Protein AF-A0A9P6VPK8-F1 (afdb_monomer_lite)

Sequence (98 aa):
MESNRELIKGPLRPPPRETNALSYTQAPASKDMISVRNGKEKAIKVTEFSSRAVPQPFLDPSIVQRRLQADKQWNIDQARKSKQEQAAASSLRGGAVS

Secondary structure (DSSP, 8-state):
---------SSPPPPP--TT-----PPPPPTTT-----S-----------TTSPPPPPPPTTHHHHHHHHHHHHHHHHHHHHHHHHHHHHHTTSSS--

Organism: NCBI:txid353542

Structure (mmCIF, N/CA/C/O backbone):
data_AF-A0A9P6VPK8-F1
#
_entry.id   AF-A0A9P6VPK8-F1
#
loop_
_atom_site.group_PDB
_atom_site.id
_atom_site.type_symbol
_atom_site.label_atom_id
_atom_site.label_alt_id
_atom_site.label_comp_id
_atom_site.label_asym_id
_atom_site.label_entity_id
_atom_site.label_seq_id
_atom_site.pdbx_PDB_ins_code
_atom_site.Cartn_x
_atom_site.Cartn_y
_atom_site.Cartn_z
_atom_site.occupancy
_atom_site.B_iso_or_equiv
_atom_site.auth_seq_id
_atom_site.auth_comp_id
_atom_site.auth_asym_id
_atom_site.auth_atom_id
_atom_site.pdbx_PDB_model_num
ATOM 1 N N . MET A 1 1 ? 1.909 30.076 -22.428 1.00 40.31 1 MET A N 1
ATOM 2 C CA . MET A 1 1 ? 3.197 29.582 -21.882 1.00 40.31 1 MET A CA 1
ATOM 3 C C . MET A 1 1 ? 3.627 28.440 -22.778 1.00 40.31 1 MET A C 1
ATOM 5 O O . MET A 1 1 ? 3.318 27.284 -22.508 1.00 40.31 1 MET A O 1
ATOM 9 N N . GLU A 1 2 ? 4.249 28.779 -23.900 1.00 57.12 2 GLU A N 1
ATOM 10 C CA . GLU A 1 2 ? 4.681 27.806 -24.896 1.00 57.12 2 GLU A CA 1
ATOM 11 C C . GLU A 1 2 ? 5.911 27.060 -24.361 1.00 57.12 2 GLU A C 1
ATOM 13 O O . GLU A 1 2 ? 6.964 27.651 -24.112 1.00 57.12 2 GLU A O 1
ATOM 18 N N . SER A 1 3 ? 5.793 25.749 -24.145 1.00 65.44 3 SER A N 1
ATOM 19 C CA . SER A 1 3 ? 6.938 24.916 -23.783 1.00 65.44 3 SER A CA 1
ATOM 20 C C . SER A 1 3 ? 7.783 24.660 -25.037 1.00 65.44 3 SER A C 1
ATOM 22 O O . SER A 1 3 ? 7.511 23.722 -25.786 1.00 65.44 3 SER A O 1
ATOM 24 N N . ASN A 1 4 ? 8.796 25.496 -25.270 1.00 68.44 4 ASN A N 1
ATOM 25 C CA . ASN A 1 4 ? 9.758 25.376 -26.373 1.00 68.44 4 ASN A CA 1
ATOM 26 C C . ASN A 1 4 ? 10.713 24.184 -26.168 1.00 68.44 4 ASN A C 1
ATOM 28 O O . ASN A 1 4 ? 11.891 24.356 -25.863 1.00 68.44 4 ASN A O 1
ATOM 32 N N . ARG A 1 5 ? 10.210 22.953 -26.296 1.00 74.62 5 ARG A N 1
ATOM 33 C CA . ARG A 1 5 ? 11.064 21.767 -26.444 1.00 74.62 5 ARG A CA 1
ATOM 34 C C . ARG A 1 5 ? 11.172 21.455 -27.929 1.00 74.62 5 ARG A C 1
ATOM 36 O O . ARG A 1 5 ? 10.234 20.919 -28.513 1.00 74.62 5 ARG A O 1
ATOM 43 N N . GLU A 1 6 ? 12.297 21.820 -28.532 1.00 78.94 6 GLU A N 1
ATOM 44 C CA . GLU A 1 6 ? 12.596 21.465 -29.918 1.00 78.94 6 GLU A CA 1
ATOM 45 C C . GLU A 1 6 ? 12.563 19.941 -30.086 1.00 78.94 6 GLU A C 1
ATOM 47 O O . GLU A 1 6 ? 13.186 19.191 -29.329 1.00 78.94 6 GLU A O 1
ATOM 52 N N . LEU A 1 7 ? 11.798 19.468 -31.072 1.00 76.69 7 LEU A N 1
ATOM 53 C CA . LEU A 1 7 ? 11.729 18.050 -31.396 1.00 76.69 7 LEU A CA 1
ATOM 54 C C . LEU A 1 7 ? 13.028 17.636 -32.090 1.00 76.69 7 LEU A C 1
ATOM 56 O O . LEU A 1 7 ? 13.305 18.040 -33.219 1.00 76.69 7 LEU A O 1
ATOM 60 N N . ILE A 1 8 ? 13.815 16.796 -31.424 1.00 79.88 8 ILE A N 1
ATOM 61 C CA . ILE A 1 8 ? 15.052 16.260 -31.990 1.00 79.88 8 ILE A CA 1
ATOM 62 C C . ILE A 1 8 ? 14.683 15.179 -33.015 1.00 79.88 8 ILE A C 1
ATOM 64 O O . ILE A 1 8 ? 14.224 14.097 -32.652 1.00 79.88 8 ILE A O 1
ATOM 68 N N . LYS A 1 9 ? 14.898 15.460 -34.305 1.00 82.88 9 LYS A N 1
ATOM 69 C CA . LYS A 1 9 ? 14.827 14.449 -35.371 1.00 82.88 9 LYS A CA 1
ATOM 70 C C . LYS A 1 9 ? 16.104 13.611 -35.372 1.00 82.88 9 LYS A C 1
ATOM 72 O O . LYS A 1 9 ? 17.201 14.149 -35.487 1.00 82.88 9 LYS A O 1
ATOM 77 N N . GLY A 1 10 ? 15.960 12.294 -35.290 1.00 85.25 10 GLY A N 1
ATOM 78 C CA . GLY A 1 10 ? 17.076 11.356 -35.368 1.00 85.25 10 GLY A CA 1
ATOM 79 C C . GLY A 1 10 ? 16.743 10.006 -34.733 1.00 85.25 10 GLY A C 1
ATOM 80 O O . GLY A 1 10 ? 15.650 9.837 -34.189 1.00 85.25 10 GLY A O 1
ATOM 81 N N . PRO A 1 11 ? 17.666 9.033 -34.804 1.00 86.19 11 PRO A N 1
ATOM 82 C CA . PRO A 1 11 ? 17.517 7.771 -34.092 1.00 86.19 11 PRO A CA 1
ATOM 83 C C . PRO A 1 11 ? 17.430 8.012 -32.580 1.00 86.19 11 PRO A C 1
ATOM 85 O O . PRO A 1 11 ? 18.055 8.931 -32.042 1.00 86.19 11 PRO A O 1
ATOM 88 N N . LEU A 1 12 ? 16.650 7.172 -31.895 1.00 85.44 12 LEU A N 1
ATOM 89 C CA . LEU A 1 12 ? 16.474 7.259 -30.448 1.00 85.44 12 LEU A CA 1
ATOM 90 C C . LEU A 1 12 ? 17.830 7.131 -29.746 1.00 85.44 12 LEU A C 1
ATOM 92 O O . LEU A 1 12 ? 18.600 6.208 -30.016 1.00 85.44 12 LEU A O 1
ATOM 96 N N . ARG A 1 13 ? 18.115 8.061 -28.830 1.00 84.94 13 ARG A N 1
ATOM 97 C CA . ARG A 1 13 ? 19.295 7.970 -27.968 1.00 84.94 13 ARG A CA 1
ATOM 98 C C . ARG A 1 13 ? 18.997 7.039 -26.793 1.00 84.94 13 ARG A C 1
ATOM 100 O O . ARG A 1 13 ? 17.894 7.105 -26.247 1.00 84.94 13 ARG A O 1
ATOM 107 N N . PRO A 1 14 ? 19.960 6.199 -26.380 1.00 84.88 14 PRO A N 1
ATOM 108 C CA . PRO A 1 14 ? 19.803 5.419 -25.167 1.00 84.88 14 PRO A CA 1
ATOM 109 C C . PRO A 1 14 ? 19.681 6.354 -23.952 1.00 84.88 14 PRO A C 1
ATOM 111 O O . PRO A 1 14 ? 20.267 7.443 -23.953 1.00 84.88 14 PRO A O 1
ATOM 114 N N . PRO A 1 15 ? 18.932 5.943 -22.918 1.00 83.88 15 PRO A N 1
ATOM 115 C CA . PRO A 1 15 ? 18.818 6.715 -21.691 1.00 83.88 15 PRO A CA 1
ATOM 116 C C . PRO A 1 15 ? 20.198 6.907 -21.029 1.00 83.88 15 PRO A C 1
ATOM 118 O O . PRO A 1 15 ? 21.061 6.027 -21.143 1.00 83.88 15 PRO A O 1
ATOM 121 N N . PRO A 1 16 ? 20.426 8.037 -20.334 1.00 81.94 16 PRO A N 1
ATOM 122 C CA . PRO A 1 16 ? 21.658 8.264 -19.586 1.00 81.94 16 PRO A CA 1
ATOM 123 C C . PRO A 1 16 ? 21.866 7.166 -18.537 1.00 81.94 16 PRO A C 1
ATOM 125 O O . PRO A 1 16 ? 20.931 6.776 -17.840 1.00 81.94 16 PRO A O 1
ATOM 128 N N . ARG A 1 17 ? 23.100 6.667 -18.406 1.00 77.25 17 ARG A N 1
ATOM 129 C CA . ARG A 1 17 ? 23.459 5.744 -17.323 1.00 77.25 17 ARG A CA 1
ATOM 130 C C . ARG A 1 17 ? 23.614 6.544 -16.034 1.00 77.25 17 ARG A C 1
ATOM 132 O O . ARG A 1 17 ? 24.617 7.226 -15.852 1.00 77.25 17 ARG A O 1
ATOM 139 N N . GLU A 1 18 ? 22.635 6.459 -15.148 1.00 77.62 18 GLU A N 1
ATOM 140 C CA . GLU A 1 18 ? 22.768 6.981 -13.792 1.00 77.62 18 GLU A CA 1
ATOM 141 C C . GLU A 1 18 ? 23.633 6.023 -12.964 1.00 77.62 18 GLU A C 1
ATOM 143 O O . GLU A 1 18 ? 23.260 4.878 -12.720 1.00 77.62 18 GLU A O 1
ATOM 148 N N . THR A 1 19 ? 24.812 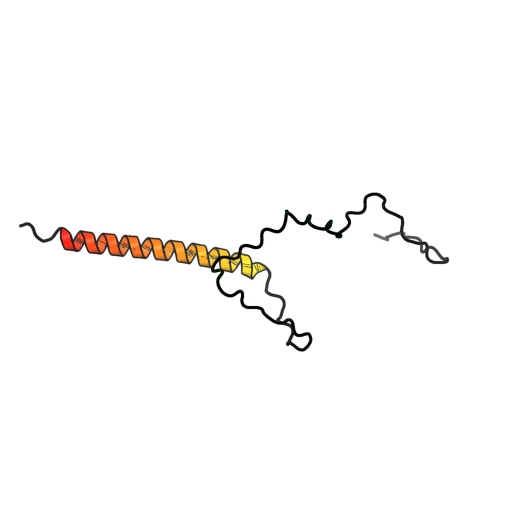6.476 -12.537 1.00 72.06 19 THR A N 1
ATOM 149 C CA . THR A 1 19 ? 25.739 5.682 -11.708 1.00 72.06 19 THR A CA 1
ATOM 150 C C . THR A 1 19 ? 25.235 5.473 -10.279 1.00 72.06 19 THR A C 1
ATOM 152 O O . THR A 1 19 ? 25.683 4.549 -9.610 1.00 72.06 19 THR A O 1
ATOM 155 N N . ASN A 1 20 ? 24.289 6.306 -9.835 1.00 67.62 20 ASN A N 1
ATOM 156 C CA . ASN A 1 20 ? 23.707 6.305 -8.492 1.00 67.62 20 ASN A CA 1
ATOM 157 C C . ASN A 1 20 ? 22.179 6.131 -8.522 1.00 67.62 20 ASN A C 1
ATOM 159 O O . ASN A 1 20 ? 21.487 6.626 -7.632 1.00 67.62 20 ASN A O 1
ATOM 163 N N . ALA A 1 21 ? 21.636 5.468 -9.548 1.00 69.06 21 ALA A N 1
ATOM 164 C CA . ALA A 1 21 ? 20.214 5.145 -9.566 1.00 69.06 21 ALA A CA 1
ATOM 165 C C . ALA A 1 21 ? 19.874 4.277 -8.347 1.00 69.06 21 ALA A C 1
ATOM 167 O O . ALA A 1 21 ? 20.492 3.231 -8.127 1.00 69.06 21 ALA A O 1
ATOM 168 N N . LEU A 1 22 ? 18.885 4.708 -7.560 1.00 70.31 22 LEU A N 1
ATOM 169 C CA . LEU A 1 22 ? 18.318 3.908 -6.479 1.00 70.31 22 LEU A CA 1
ATOM 170 C C . LEU A 1 22 ? 17.746 2.626 -7.087 1.00 70.31 22 LEU A C 1
ATOM 172 O O . LEU A 1 22 ? 16.672 2.616 -7.685 1.00 70.31 22 LEU A O 1
ATOM 176 N N . SER A 1 23 ? 18.500 1.540 -6.970 1.00 72.44 23 SER A N 1
ATOM 177 C CA . SER A 1 23 ? 18.046 0.231 -7.404 1.00 72.44 23 SER A CA 1
ATOM 178 C C . SER A 1 23 ? 16.980 -0.258 -6.429 1.00 72.44 23 SER A C 1
ATOM 180 O O . SER A 1 23 ? 17.236 -0.382 -5.235 1.00 72.44 23 SER A O 1
ATOM 182 N N . TYR A 1 24 ? 15.798 -0.601 -6.943 1.00 74.75 24 TYR A N 1
ATOM 183 C CA . TYR A 1 24 ? 14.782 -1.344 -6.184 1.00 74.75 24 TYR A CA 1
ATOM 184 C C . TYR A 1 24 ? 15.230 -2.773 -5.846 1.00 74.75 24 TYR A C 1
ATOM 186 O O . TYR A 1 24 ? 14.508 -3.513 -5.180 1.00 74.75 24 TYR A O 1
ATOM 194 N N . THR A 1 25 ? 16.404 -3.184 -6.330 1.00 76.00 25 THR A N 1
ATOM 195 C CA . THR A 1 25 ? 16.959 -4.502 -6.054 1.00 76.00 25 THR A CA 1
ATOM 196 C C . THR A 1 25 ? 17.399 -4.549 -4.600 1.00 76.00 25 THR A C 1
ATOM 198 O O . THR A 1 25 ? 18.436 -4.008 -4.220 1.00 76.00 25 THR A O 1
ATOM 201 N N . GLN A 1 26 ? 16.595 -5.215 -3.780 1.00 73.62 26 GLN A N 1
ATOM 202 C CA . GLN A 1 26 ? 16.980 -5.577 -2.429 1.00 73.62 26 GLN A CA 1
ATOM 203 C C . GLN A 1 26 ? 18.171 -6.543 -2.494 1.00 73.62 26 GLN A C 1
ATOM 205 O O . GLN A 1 26 ? 18.126 -7.545 -3.210 1.00 73.62 26 GLN A O 1
ATOM 210 N N . ALA A 1 27 ? 19.242 -6.243 -1.756 1.00 77.75 27 ALA A N 1
ATOM 211 C CA . ALA A 1 27 ? 20.377 -7.152 -1.644 1.00 77.75 27 ALA A CA 1
ATOM 212 C C . ALA A 1 27 ? 19.925 -8.496 -1.031 1.00 77.75 27 ALA A C 1
ATOM 214 O O . ALA A 1 27 ? 19.062 -8.493 -0.146 1.00 77.75 27 ALA A O 1
ATOM 215 N N . PRO A 1 28 ? 20.493 -9.637 -1.466 1.00 77.00 28 PRO A N 1
ATOM 216 C CA . PRO A 1 28 ? 20.162 -10.933 -0.889 1.00 77.00 28 PRO A CA 1
ATOM 217 C C . PRO A 1 28 ? 20.371 -10.936 0.629 1.00 77.00 28 PRO A C 1
ATOM 219 O O . PRO A 1 28 ? 21.409 -10.500 1.126 1.00 77.00 28 PRO A O 1
ATOM 222 N N . ALA A 1 29 ? 19.384 -11.445 1.363 1.00 75.06 29 ALA A N 1
ATOM 223 C CA . ALA A 1 29 ? 19.498 -11.662 2.799 1.00 75.06 29 ALA A CA 1
ATOM 224 C C . ALA A 1 29 ? 20.592 -12.701 3.103 1.00 75.06 29 ALA A C 1
ATOM 226 O O . ALA A 1 29 ? 20.671 -13.734 2.435 1.00 75.06 29 ALA A O 1
ATOM 227 N N . SER A 1 30 ? 21.418 -12.455 4.127 1.00 77.88 30 SER A N 1
ATOM 228 C CA . SER A 1 30 ? 22.370 -13.460 4.610 1.00 77.88 30 SER A CA 1
ATOM 229 C C . SER A 1 30 ? 21.632 -14.607 5.310 1.00 77.88 30 SER A C 1
ATOM 231 O O . SER A 1 30 ? 20.549 -14.423 5.872 1.00 77.88 30 SER A O 1
ATOM 233 N N . LYS A 1 31 ? 22.220 -15.809 5.274 1.00 69.75 31 LYS A N 1
ATOM 234 C CA . LYS A 1 31 ? 21.612 -17.049 5.790 1.00 69.75 31 LYS A CA 1
ATOM 235 C C . LYS A 1 31 ? 21.182 -16.946 7.261 1.00 69.75 31 LYS A C 1
ATOM 237 O O . LYS A 1 31 ? 20.164 -17.518 7.632 1.00 69.75 31 LYS A O 1
ATOM 242 N N . ASP A 1 32 ? 21.911 -16.168 8.057 1.00 75.25 32 ASP A N 1
ATOM 243 C CA . ASP A 1 32 ? 21.675 -16.008 9.496 1.00 75.25 32 ASP A CA 1
ATOM 244 C C . ASP A 1 32 ? 20.686 -14.876 9.833 1.00 75.25 32 ASP A C 1
ATOM 246 O O . ASP A 1 32 ? 20.278 -14.725 10.983 1.00 75.25 32 ASP A O 1
ATOM 250 N N . MET A 1 33 ? 20.269 -14.079 8.840 1.00 65.62 33 MET A N 1
ATOM 251 C CA . MET A 1 33 ? 19.326 -12.968 9.028 1.00 65.62 33 MET A CA 1
ATOM 252 C C . MET A 1 33 ? 17.863 -13.436 9.076 1.00 65.62 33 MET A C 1
ATOM 254 O O . MET A 1 33 ? 16.992 -12.716 9.565 1.00 65.62 33 MET A O 1
ATOM 258 N N . ILE A 1 34 ? 17.573 -14.644 8.582 1.00 62.00 34 ILE A N 1
ATOM 259 C CA . ILE A 1 34 ? 16.215 -15.194 8.524 1.00 62.00 34 ILE A CA 1
ATOM 260 C C . ILE A 1 34 ? 15.997 -16.111 9.732 1.00 62.00 34 ILE A C 1
ATOM 262 O O . ILE A 1 34 ? 16.250 -17.313 9.690 1.00 62.00 34 ILE A O 1
ATOM 266 N N . SER A 1 35 ? 15.496 -15.541 10.829 1.00 61.25 35 SER A N 1
ATOM 267 C CA . SER A 1 35 ? 14.996 -16.333 11.955 1.00 61.25 35 SER A CA 1
ATOM 268 C C . SER A 1 35 ? 13.606 -16.876 11.614 1.00 61.25 35 SER A C 1
ATOM 270 O O . SER A 1 35 ? 12.611 -16.152 11.671 1.00 61.25 35 SER A O 1
ATOM 272 N N . VAL A 1 36 ? 13.525 -18.158 11.249 1.00 62.84 36 VAL A N 1
ATOM 273 C CA . VAL A 1 36 ? 12.244 -18.864 11.108 1.00 62.84 36 VAL A CA 1
ATOM 274 C C . VAL A 1 36 ? 11.709 -19.144 12.513 1.00 62.84 36 VAL A C 1
ATOM 276 O O . VAL A 1 36 ? 12.167 -20.056 13.203 1.00 62.84 36 VAL A O 1
ATOM 279 N N . ARG A 1 37 ? 10.750 -18.335 12.974 1.00 63.50 37 ARG A N 1
ATOM 280 C CA . ARG A 1 37 ? 10.073 -18.568 14.255 1.00 63.50 37 ARG A CA 1
ATOM 281 C C . ARG A 1 37 ? 9.101 -19.742 14.122 1.00 63.50 37 ARG A C 1
ATOM 283 O O . ARG A 1 37 ? 7.922 -19.562 13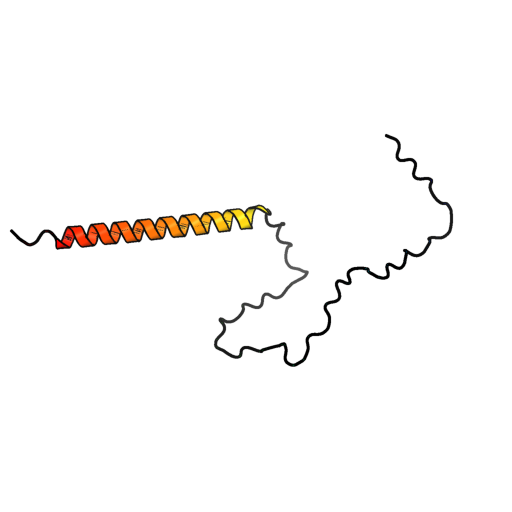.848 1.00 63.50 37 ARG A O 1
ATOM 290 N N . ASN A 1 38 ? 9.585 -20.953 14.376 1.00 61.72 38 ASN A N 1
ATOM 291 C CA . ASN A 1 38 ? 8.731 -22.128 14.547 1.00 61.72 38 ASN A CA 1
ATOM 292 C C . ASN A 1 38 ? 8.066 -22.079 15.930 1.00 61.72 38 ASN A C 1
ATOM 294 O O . ASN A 1 38 ? 8.552 -22.677 16.887 1.00 61.72 38 ASN A O 1
ATOM 298 N N . GLY A 1 39 ? 6.970 -21.333 16.069 1.00 54.31 39 GLY A N 1
ATOM 299 C CA . GLY A 1 39 ? 6.286 -21.231 17.356 1.00 54.31 39 GLY A CA 1
ATOM 300 C C . GLY A 1 39 ? 4.852 -20.748 17.239 1.00 54.31 39 GLY A C 1
ATOM 301 O O . GLY A 1 39 ? 4.628 -19.547 17.213 1.00 54.31 39 GLY A O 1
ATOM 302 N N . LYS A 1 40 ? 3.901 -21.696 17.218 1.00 62.59 40 LYS A N 1
ATOM 303 C CA . LYS A 1 40 ? 2.448 -21.509 17.441 1.00 62.59 40 LYS A CA 1
ATOM 304 C C . LYS A 1 40 ? 1.865 -20.212 16.857 1.00 62.59 40 LYS A C 1
ATOM 306 O O . LYS A 1 40 ? 1.065 -19.537 17.505 1.00 62.59 40 LYS A O 1
ATOM 311 N N . GLU A 1 41 ? 2.272 -19.848 15.649 1.00 59.94 41 GLU A N 1
ATOM 312 C CA . GLU A 1 41 ? 1.714 -18.687 14.975 1.00 59.94 41 GLU A CA 1
ATOM 313 C C . GLU A 1 41 ? 0.304 -19.047 14.498 1.00 59.94 41 GLU A C 1
ATOM 315 O O . GLU A 1 41 ? 0.061 -20.157 14.015 1.00 59.94 41 GLU A O 1
ATOM 320 N N . LYS A 1 42 ? -0.657 -18.135 14.700 1.00 65.88 42 LYS A N 1
ATOM 321 C CA . LYS A 1 42 ? -2.018 -18.295 14.172 1.00 6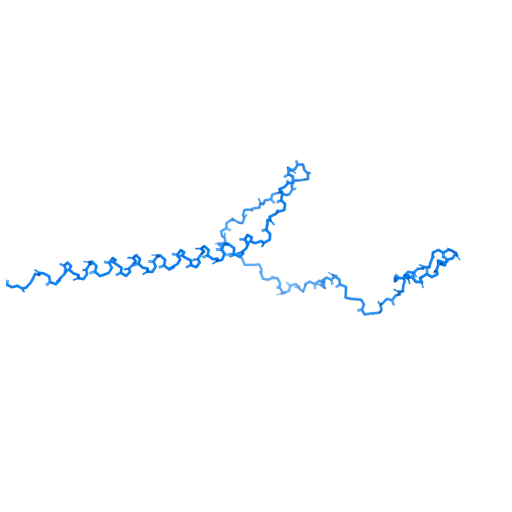5.88 42 LYS A CA 1
ATOM 322 C C . LYS A 1 42 ? -1.893 -18.602 12.684 1.00 65.88 42 LYS A C 1
ATOM 324 O O . LYS A 1 42 ? -1.214 -17.850 11.993 1.00 65.88 42 LYS A O 1
ATOM 329 N N . ALA A 1 43 ? -2.528 -19.682 12.222 1.00 69.31 43 ALA A N 1
ATOM 330 C CA . ALA A 1 43 ? -2.470 -20.111 10.828 1.00 69.31 43 ALA A CA 1
ATOM 331 C C . ALA A 1 43 ? -2.671 -18.900 9.908 1.00 69.31 43 ALA A C 1
ATOM 333 O O . ALA A 1 43 ? -3.755 -18.310 9.869 1.00 69.31 43 ALA A O 1
ATOM 334 N N . ILE A 1 44 ? -1.595 -18.485 9.235 1.00 67.00 44 ILE A N 1
ATOM 335 C CA . ILE A 1 44 ? -1.634 -17.353 8.320 1.00 67.00 44 ILE A CA 1
ATOM 336 C C . ILE A 1 44 ? -2.560 -17.784 7.193 1.00 67.00 44 ILE A C 1
ATOM 338 O O . ILE A 1 44 ? -2.311 -18.781 6.516 1.00 67.00 44 ILE A O 1
ATOM 342 N N . LYS A 1 45 ? -3.675 -17.070 7.034 1.00 73.69 45 LYS A N 1
ATOM 343 C CA . LYS A 1 45 ? -4.664 -17.383 6.008 1.00 73.69 45 LYS A CA 1
ATOM 344 C C . LYS A 1 45 ? -4.061 -17.026 4.650 1.00 73.69 45 LYS A C 1
ATOM 346 O O . LYS A 1 45 ? -4.120 -15.876 4.219 1.00 73.69 45 LYS A O 1
ATOM 351 N N . VAL A 1 46 ? -3.429 -18.009 4.012 1.00 71.38 46 VAL A N 1
ATOM 352 C CA . VAL A 1 46 ? -2.874 -17.871 2.666 1.00 71.38 46 VAL A CA 1
ATOM 353 C C . VAL A 1 46 ? -4.036 -17.563 1.729 1.00 71.38 46 VAL A C 1
ATOM 355 O O . VAL A 1 46 ? -4.976 -18.345 1.611 1.00 71.38 46 VAL A O 1
ATOM 358 N N . THR A 1 47 ? -4.011 -16.378 1.128 1.00 71.62 47 THR A N 1
ATOM 359 C CA . THR A 1 47 ? -4.997 -15.974 0.127 1.00 71.62 47 THR A CA 1
ATOM 360 C C . THR A 1 47 ? -4.338 -16.136 -1.231 1.00 71.62 47 THR A C 1
ATOM 362 O O . THR A 1 47 ? -3.385 -15.423 -1.539 1.00 71.62 47 THR A O 1
ATOM 365 N N . GLU A 1 48 ? -4.800 -17.104 -2.019 1.00 78.88 48 GLU A N 1
ATOM 366 C CA . GLU A 1 48 ? -4.301 -17.312 -3.377 1.00 78.88 48 GLU A CA 1
ATOM 367 C C . GLU A 1 48 ? -4.697 -16.127 -4.263 1.00 78.88 48 GLU A C 1
ATOM 369 O O . GLU A 1 48 ? -5.862 -15.726 -4.325 1.00 78.88 48 GLU A O 1
ATOM 374 N N . PHE A 1 49 ? -3.713 -15.545 -4.946 1.00 72.94 49 PHE A N 1
ATOM 375 C CA . PHE A 1 49 ? -3.957 -14.479 -5.906 1.00 72.94 49 PHE A CA 1
ATOM 376 C C . PHE A 1 49 ? -4.437 -15.091 -7.227 1.00 72.94 49 PHE A C 1
ATOM 378 O O . PHE A 1 49 ? -3.693 -15.806 -7.894 1.00 72.94 49 PHE A O 1
ATOM 385 N N . SER A 1 50 ? -5.679 -14.802 -7.617 1.00 79.44 50 SER A N 1
ATOM 386 C CA . SER A 1 50 ? -6.250 -15.242 -8.893 1.00 79.44 50 SER A CA 1
ATOM 387 C C . SER A 1 50 ? -6.370 -14.067 -9.855 1.00 79.44 50 SER A C 1
ATOM 389 O O . SER A 1 50 ? -7.062 -13.093 -9.571 1.00 79.44 50 SER A O 1
ATOM 391 N N . SER A 1 51 ? -5.766 -14.186 -11.038 1.00 74.12 51 SER A N 1
ATOM 392 C CA . SER A 1 51 ? -5.910 -13.209 -12.130 1.00 74.12 51 SER A CA 1
ATOM 393 C C . SER A 1 51 ? -7.309 -13.193 -12.754 1.00 74.12 51 SER A C 1
ATOM 395 O O . SER A 1 51 ? -7.635 -12.285 -13.513 1.00 74.12 51 SER A O 1
ATOM 397 N N . ARG A 1 52 ? -8.139 -14.195 -12.436 1.00 84.31 52 ARG A N 1
ATOM 398 C CA . ARG A 1 52 ? -9.552 -14.276 -12.836 1.00 84.31 52 ARG A CA 1
ATOM 399 C C . ARG A 1 52 ? -10.494 -13.712 -11.774 1.00 84.31 52 ARG A C 1
ATOM 401 O O . ARG A 1 52 ? -11.700 -13.673 -12.005 1.00 84.31 52 ARG A O 1
ATOM 408 N N . ALA A 1 53 ? -9.978 -13.330 -10.605 1.00 79.94 53 ALA A N 1
ATOM 409 C CA . ALA A 1 53 ? -10.795 -12.701 -9.582 1.00 79.94 53 ALA A CA 1
ATOM 410 C C . ALA A 1 53 ? -11.286 -11.340 -10.083 1.00 79.94 53 ALA A C 1
ATOM 412 O O . ALA A 1 53 ? -10.541 -10.591 -10.716 1.00 79.94 53 ALA A O 1
ATOM 413 N N . VAL A 1 54 ? -12.544 -11.020 -9.780 1.00 80.69 54 VAL A N 1
ATOM 414 C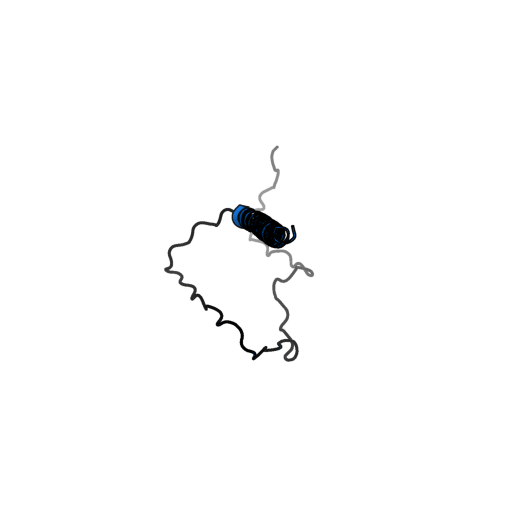 CA . VAL A 1 54 ? -13.103 -9.700 -10.075 1.00 80.69 54 VAL A CA 1
ATOM 415 C C . VAL A 1 54 ? -12.232 -8.655 -9.372 1.00 80.69 54 VAL A C 1
ATOM 417 O O . VAL A 1 54 ? -12.071 -8.754 -8.147 1.00 80.69 54 VAL A O 1
ATOM 420 N N . PRO A 1 55 ? -11.654 -7.682 -10.106 1.00 76.44 55 PRO A N 1
ATOM 421 C CA . PRO A 1 55 ? -10.824 -6.657 -9.499 1.00 76.44 55 PRO A CA 1
ATOM 422 C C . PRO A 1 55 ? -11.665 -5.924 -8.461 1.00 76.44 55 PRO A C 1
ATOM 424 O O . PRO A 1 55 ? -12.720 -5.367 -8.766 1.00 76.44 55 PRO A O 1
ATOM 427 N N . GLN A 1 56 ? -11.215 -5.974 -7.211 1.00 77.12 56 GLN A N 1
ATOM 428 C CA . GLN A 1 56 ? -11.839 -5.192 -6.159 1.00 77.12 56 GLN A CA 1
ATOM 429 C C . GLN A 1 56 ? -11.602 -3.715 -6.497 1.00 77.12 56 GLN A C 1
ATOM 431 O O . GLN A 1 56 ? -10.475 -3.360 -6.861 1.00 77.12 56 GLN A O 1
ATOM 436 N N . PRO A 1 57 ? -12.630 -2.854 -6.415 1.00 79.56 57 PRO A N 1
ATOM 437 C CA . PRO A 1 57 ? -12.442 -1.429 -6.635 1.00 79.56 57 PRO A CA 1
ATOM 438 C C . PRO A 1 57 ? -11.357 -0.914 -5.689 1.00 79.56 57 PRO A C 1
ATOM 440 O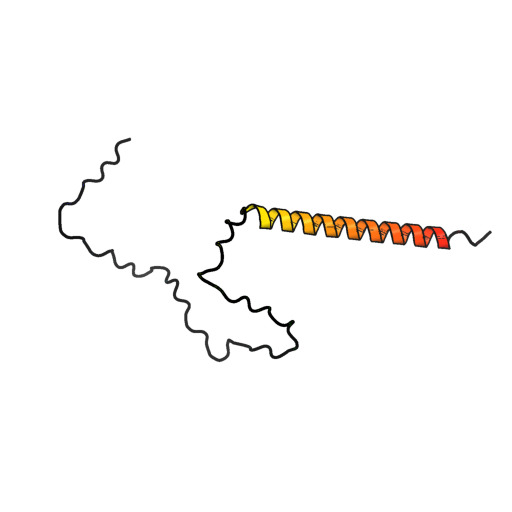 O . PRO A 1 57 ? -11.213 -1.413 -4.568 1.00 79.56 57 PRO A O 1
ATOM 443 N N . PHE A 1 58 ? -10.591 0.080 -6.143 1.00 69.12 58 PHE A N 1
ATOM 444 C CA . PHE A 1 58 ? -9.595 0.719 -5.294 1.00 69.12 58 PHE A CA 1
ATOM 445 C C . PHE A 1 58 ? -10.267 1.158 -3.995 1.00 69.12 58 PHE A C 1
ATOM 447 O O . PHE A 1 58 ? -11.248 1.903 -4.002 1.00 69.12 58 PHE A O 1
ATOM 454 N N . LEU A 1 59 ? -9.750 0.643 -2.882 1.00 70.62 59 LEU A N 1
ATOM 455 C CA . LEU A 1 59 ? -10.148 1.083 -1.559 1.00 70.62 59 LEU A CA 1
ATOM 456 C C . LEU A 1 59 ? -9.930 2.594 -1.500 1.00 70.62 59 LEU A C 1
ATOM 458 O O . LEU A 1 59 ? -8.822 3.066 -1.748 1.00 70.62 59 LEU A O 1
ATOM 462 N N . ASP A 1 60 ? -10.992 3.333 -1.185 1.00 84.19 60 ASP A N 1
ATOM 463 C CA . ASP A 1 60 ? -10.907 4.758 -0.879 1.00 84.19 60 ASP A CA 1
ATOM 464 C C . ASP A 1 60 ? -9.744 4.970 0.112 1.00 84.19 60 ASP A C 1
ATOM 466 O O . ASP A 1 60 ? -9.755 4.353 1.186 1.00 84.19 60 ASP A O 1
ATOM 470 N N . PRO A 1 61 ? -8.733 5.798 -0.220 1.00 84.19 61 PRO A N 1
ATOM 471 C CA . PRO A 1 61 ? -7.523 5.947 0.590 1.00 84.19 61 PRO A CA 1
ATOM 472 C C . PRO A 1 61 ? -7.821 6.422 2.019 1.00 84.19 61 PRO A C 1
ATOM 474 O O . PRO A 1 61 ? -7.031 6.176 2.935 1.00 84.19 61 PRO A O 1
ATOM 477 N N . SER A 1 62 ? -8.992 7.023 2.255 1.00 91.12 62 SER A N 1
ATOM 478 C CA . SER A 1 62 ? -9.459 7.396 3.592 1.00 91.12 62 SER A CA 1
ATOM 479 C C . SER A 1 62 ? -9.797 6.198 4.493 1.00 91.12 62 SER A C 1
ATOM 481 O O . SER A 1 62 ? -10.014 6.371 5.696 1.00 91.12 62 SER A O 1
ATOM 483 N N . ILE A 1 63 ? -9.863 4.967 3.965 1.00 88.25 63 ILE A N 1
ATOM 484 C CA . ILE A 1 63 ? -10.296 3.799 4.743 1.00 88.25 63 ILE A CA 1
ATOM 485 C C . ILE A 1 63 ? -9.371 3.492 5.921 1.00 88.25 63 ILE A C 1
ATOM 487 O O . ILE A 1 63 ? -9.844 3.070 6.976 1.00 88.25 63 ILE A O 1
ATOM 491 N N . VAL A 1 64 ? -8.069 3.755 5.780 1.00 89.06 64 VAL A N 1
ATOM 492 C CA . VAL A 1 64 ? -7.110 3.582 6.877 1.00 89.06 64 VAL A CA 1
ATOM 493 C C . VAL A 1 64 ? -7.411 4.578 7.996 1.00 89.06 64 VAL A C 1
ATOM 495 O O . VAL A 1 64 ? -7.502 4.190 9.157 1.00 89.06 64 VAL A O 1
ATOM 498 N N . GLN A 1 65 ? -7.656 5.846 7.655 1.00 93.88 65 GLN A N 1
ATOM 499 C CA . GLN A 1 65 ? -7.979 6.887 8.634 1.00 93.88 65 GLN A CA 1
ATOM 500 C C . GLN A 1 65 ? -9.300 6.604 9.354 1.00 93.88 65 GLN A C 1
ATOM 502 O O . GLN A 1 65 ? -9.357 6.700 10.581 1.00 93.88 65 GLN A O 1
ATOM 507 N N . ARG A 1 66 ? -10.338 6.187 8.618 1.00 94.19 66 ARG A N 1
ATOM 508 C CA . ARG A 1 66 ? -11.632 5.808 9.207 1.00 94.19 66 ARG A CA 1
ATOM 509 C C . ARG A 1 66 ? -11.501 4.641 10.182 1.00 94.19 66 ARG A C 1
ATOM 511 O O . ARG A 1 66 ? -12.076 4.702 11.264 1.00 94.19 66 ARG A O 1
ATOM 518 N N . ARG A 1 67 ? -10.714 3.612 9.841 1.00 93.56 67 ARG A N 1
ATOM 519 C CA . ARG A 1 67 ? -10.445 2.480 10.747 1.00 93.56 67 ARG A CA 1
ATOM 520 C C . ARG A 1 67 ? -9.748 2.938 12.025 1.00 93.56 67 ARG A C 1
ATOM 522 O O . ARG A 1 67 ? -10.218 2.629 13.111 1.00 93.56 67 ARG A O 1
ATOM 529 N N . LEU A 1 68 ? -8.707 3.762 11.902 1.00 95.50 68 LEU A N 1
ATOM 530 C CA . LEU A 1 68 ? -7.998 4.307 13.064 1.00 95.50 68 LEU A CA 1
ATOM 531 C C . LEU A 1 68 ? -8.911 5.143 13.975 1.00 95.50 68 LEU A C 1
ATOM 533 O O . LEU A 1 68 ? -8.768 5.102 15.196 1.00 95.50 68 LEU A O 1
ATOM 537 N N . GLN A 1 69 ? -9.837 5.918 13.407 1.00 96.56 69 GLN A N 1
ATOM 538 C CA . GLN A 1 69 ? -10.816 6.682 14.187 1.00 96.56 69 GLN A CA 1
ATOM 539 C C . GLN A 1 69 ? -11.833 5.771 14.882 1.00 96.56 69 GLN A C 1
ATOM 541 O O . GLN A 1 69 ? -12.108 5.968 16.065 1.00 96.56 69 GLN A O 1
ATOM 546 N N . ALA A 1 70 ? -12.345 4.759 14.178 1.00 96.00 70 ALA A N 1
ATOM 547 C CA . ALA A 1 70 ? -13.276 3.786 14.738 1.00 96.00 70 ALA A CA 1
ATOM 548 C C . ALA A 1 70 ? -12.651 3.005 15.906 1.00 96.00 70 ALA A C 1
ATOM 550 O O . ALA A 1 70 ? -13.277 2.886 16.957 1.00 96.00 70 ALA A O 1
ATOM 551 N N . ASP A 1 71 ? -11.397 2.565 15.772 1.00 96.06 71 ASP A N 1
ATOM 552 C CA . ASP A 1 71 ? -10.677 1.854 16.836 1.00 96.06 71 ASP A CA 1
ATOM 553 C C . ASP A 1 71 ? -10.470 2.742 18.073 1.00 96.06 71 ASP A C 1
ATOM 555 O O . ASP A 1 71 ? -10.647 2.299 19.211 1.00 96.06 71 ASP A O 1
ATOM 559 N N . LYS A 1 72 ? -10.141 4.027 17.873 1.00 96.44 72 LYS A N 1
ATOM 560 C CA . LYS A 1 72 ? -10.048 5.002 18.972 1.00 96.44 72 LYS A CA 1
ATOM 561 C C . LYS A 1 72 ? -11.386 5.164 19.689 1.00 96.44 72 LYS A C 1
ATOM 563 O O . LYS A 1 72 ? -11.413 5.127 20.918 1.00 96.44 72 LYS A O 1
ATOM 568 N N . GLN A 1 73 ? -12.476 5.321 18.938 1.00 95.88 73 GLN A N 1
ATOM 569 C CA . GLN A 1 73 ? -13.811 5.485 19.510 1.00 95.88 73 GLN A CA 1
ATOM 570 C C . GLN A 1 73 ? -14.245 4.235 20.281 1.00 95.88 73 GLN A C 1
ATOM 572 O O . GLN A 1 73 ? -14.700 4.345 21.418 1.00 95.88 73 GLN A O 1
ATOM 577 N N . TRP A 1 74 ? -14.010 3.049 19.715 1.00 95.38 74 TRP A N 1
ATOM 578 C CA . TRP A 1 74 ? -14.292 1.779 20.377 1.00 95.38 74 TRP A CA 1
ATOM 579 C C . TRP A 1 74 ? -13.572 1.667 21.723 1.00 95.38 74 TRP A C 1
ATOM 581 O O . TRP A 1 74 ? -14.198 1.348 22.731 1.00 95.38 74 TRP A O 1
ATOM 591 N N . ASN A 1 75 ? -12.281 2.004 21.774 1.00 94.56 75 ASN A N 1
ATOM 592 C CA . ASN A 1 75 ? -11.516 1.980 23.022 1.00 94.56 75 ASN A CA 1
ATOM 593 C C . ASN A 1 75 ? -12.067 2.961 24.071 1.00 94.56 75 ASN A C 1
ATOM 595 O O . ASN A 1 75 ? -12.137 2.619 25.253 1.00 94.56 75 ASN A O 1
ATOM 599 N N . ILE A 1 76 ? -12.491 4.159 23.651 1.00 95.19 76 ILE A N 1
ATOM 600 C CA . ILE A 1 76 ? -13.128 5.143 24.541 1.00 95.19 76 ILE A CA 1
ATOM 601 C C . ILE A 1 76 ? -14.435 4.585 25.110 1.00 95.19 76 ILE A C 1
ATOM 603 O O . ILE A 1 76 ? -14.670 4.679 26.317 1.00 95.19 76 ILE A O 1
ATOM 607 N N . ASP A 1 77 ? -15.271 3.985 24.268 1.00 94.31 77 ASP A N 1
ATOM 608 C CA . ASP A 1 77 ? -16.566 3.454 24.688 1.00 94.31 77 ASP A CA 1
ATOM 609 C C . ASP A 1 77 ? -16.407 2.257 25.633 1.00 94.31 77 ASP A C 1
ATOM 611 O O . ASP A 1 77 ? -17.124 2.164 26.631 1.00 94.31 77 ASP A O 1
ATOM 615 N N . GLN A 1 78 ? -15.420 1.389 25.394 1.00 93.25 78 GLN A N 1
ATOM 616 C CA . GLN A 1 78 ? -15.077 0.297 26.312 1.00 93.25 78 GLN A CA 1
ATOM 617 C C . GLN A 1 78 ? -14.575 0.819 27.666 1.00 93.25 78 GLN A C 1
ATOM 619 O O . GLN A 1 78 ? -14.995 0.326 28.714 1.00 93.25 78 GLN A O 1
ATOM 624 N N . ALA A 1 79 ? -13.732 1.856 27.669 1.00 90.81 79 ALA A N 1
ATOM 625 C CA . ALA A 1 79 ? -13.258 2.485 28.903 1.00 90.81 79 ALA A CA 1
ATOM 626 C C . ALA A 1 79 ? -14.382 3.192 29.683 1.00 90.81 79 ALA A C 1
ATOM 628 O O . ALA A 1 79 ? -14.359 3.234 30.913 1.00 90.81 79 ALA A O 1
ATOM 629 N N . ARG A 1 80 ? -15.377 3.755 28.988 1.00 91.00 80 ARG A N 1
ATOM 630 C CA . ARG A 1 80 ? -16.566 4.344 29.623 1.00 91.00 80 ARG A CA 1
ATOM 631 C C . ARG A 1 80 ? -17.462 3.277 30.242 1.00 91.00 80 ARG A C 1
ATOM 633 O O . ARG A 1 80 ? -17.854 3.432 31.396 1.00 91.00 80 ARG A O 1
ATOM 640 N N . LYS A 1 81 ? -17.738 2.192 29.511 1.00 90.50 81 LYS A N 1
ATOM 641 C CA . LYS A 1 81 ? -18.545 1.067 30.007 1.00 90.50 81 LYS A CA 1
ATOM 642 C C . LYS A 1 81 ? -17.936 0.446 31.260 1.00 90.50 81 LYS A C 1
ATOM 644 O O . LYS A 1 81 ? -18.627 0.333 32.266 1.00 90.50 81 LYS A O 1
ATOM 649 N N . SER A 1 82 ? -16.632 0.166 31.255 1.00 86.81 82 SER A N 1
ATOM 650 C CA . SER A 1 82 ? -15.960 -0.415 32.424 1.00 86.81 82 SER A CA 1
ATOM 651 C C . SER A 1 82 ? -15.983 0.508 33.649 1.00 86.81 82 SER A C 1
ATOM 653 O O . SER A 1 82 ? -16.209 0.040 34.764 1.00 86.81 82 SER A O 1
ATOM 655 N N . LYS A 1 83 ? -15.825 1.828 33.469 1.00 81.75 83 LYS A N 1
ATOM 656 C CA . LYS A 1 83 ? -15.970 2.801 34.568 1.00 81.75 83 LYS A CA 1
ATOM 657 C C . LYS A 1 83 ? -17.394 2.860 35.118 1.00 81.75 83 LYS A C 1
ATOM 659 O O . LYS A 1 83 ? -17.570 2.960 36.329 1.00 81.75 83 LYS A O 1
ATOM 664 N N . GLN A 1 84 ? -18.400 2.800 34.249 1.00 80.50 84 GLN A N 1
ATOM 665 C CA . GLN A 1 84 ? -19.803 2.824 34.657 1.00 80.50 84 GLN A CA 1
ATOM 666 C C . GLN A 1 84 ? -20.196 1.541 35.405 1.00 80.50 84 GLN A C 1
ATOM 668 O O . GLN A 1 84 ? -20.868 1.617 36.432 1.00 80.50 84 GLN A O 1
ATOM 673 N N . GLU A 1 85 ? -19.715 0.381 34.958 1.00 77.38 85 GLU A N 1
ATOM 674 C CA . GLU A 1 85 ? -19.885 -0.900 35.655 1.00 77.38 85 GLU A CA 1
ATOM 675 C C . GLU A 1 85 ? -19.187 -0.905 37.024 1.00 77.38 85 GLU A C 1
ATOM 677 O O . GLU A 1 85 ? -19.768 -1.353 38.012 1.00 77.38 85 GLU A O 1
ATOM 682 N N . GLN A 1 86 ? -17.977 -0.343 37.124 1.00 71.94 86 GLN A N 1
ATOM 683 C CA . GLN A 1 86 ? -17.271 -0.202 38.403 1.00 71.94 86 GLN A CA 1
ATOM 684 C C . GLN A 1 86 ? -17.993 0.744 39.372 1.00 71.94 86 GLN A C 1
ATOM 686 O O . GLN A 1 86 ? -18.072 0.441 40.563 1.00 71.94 86 GLN A O 1
ATOM 691 N N . ALA A 1 87 ? -18.555 1.852 38.878 1.00 71.12 87 ALA A N 1
ATOM 692 C CA . ALA A 1 87 ? -19.340 2.789 39.683 1.00 71.12 87 ALA A CA 1
ATOM 693 C C . ALA A 1 87 ? -20.685 2.193 40.146 1.00 71.12 87 ALA A C 1
ATOM 695 O O . ALA A 1 87 ? -21.105 2.403 41.283 1.00 71.12 87 ALA A O 1
ATOM 696 N N . ALA A 1 88 ? -21.347 1.397 39.302 1.00 69.94 88 ALA A N 1
ATOM 697 C CA . ALA A 1 88 ? -22.555 0.668 39.687 1.00 69.94 88 ALA A CA 1
ATOM 698 C C . ALA A 1 88 ? -22.252 -0.429 40.729 1.00 69.94 88 ALA A C 1
ATOM 700 O O . ALA A 1 88 ? -22.982 -0.586 41.710 1.00 69.94 88 ALA A O 1
ATOM 701 N N . ALA A 1 89 ? -21.137 -1.151 40.572 1.00 68.00 89 ALA A N 1
ATOM 702 C CA . ALA A 1 89 ? -20.719 -2.214 41.488 1.00 68.00 89 ALA A CA 1
ATOM 703 C C . ALA A 1 89 ? -20.183 -1.708 42.843 1.00 68.00 89 ALA A C 1
ATOM 705 O O . ALA A 1 89 ? -20.159 -2.476 43.813 1.00 68.00 89 ALA A O 1
ATOM 706 N N . SER A 1 90 ? -19.722 -0.456 42.929 1.00 65.38 90 SER A N 1
ATOM 707 C CA . SER A 1 90 ? -19.358 0.188 44.198 1.00 65.38 90 SER A CA 1
ATOM 708 C C . SER A 1 90 ? -20.581 0.773 44.912 1.00 65.38 90 SER A C 1
ATOM 710 O O . SER A 1 90 ? -20.679 0.650 46.132 1.00 65.38 90 SER A O 1
ATOM 712 N N . SER A 1 91 ? -21.559 1.301 44.168 1.00 61.94 91 SER A N 1
ATOM 713 C CA . SER A 1 91 ? -22.827 1.798 44.722 1.00 61.94 91 SER A CA 1
ATOM 714 C C . SER A 1 91 ? -23.659 0.692 45.393 1.00 61.94 91 SER A C 1
ATOM 716 O O . SER A 1 91 ? -24.221 0.919 46.460 1.00 61.94 91 SER A O 1
ATOM 718 N N . LEU A 1 92 ? -23.653 -0.532 44.850 1.00 59.84 92 LEU A N 1
ATOM 719 C CA . LEU A 1 92 ? -24.335 -1.695 45.446 1.00 59.84 92 LEU A CA 1
ATOM 720 C C . LEU A 1 92 ? -23.661 -2.240 46.722 1.00 59.84 92 LEU A C 1
ATOM 722 O O . LEU A 1 92 ? -24.311 -2.926 47.504 1.00 59.84 92 LEU A O 1
ATOM 726 N N . ARG A 1 93 ? -22.374 -1.945 46.956 1.00 57.59 93 ARG A N 1
ATOM 727 C CA . ARG A 1 93 ? -21.626 -2.419 48.139 1.00 57.59 93 ARG A CA 1
ATOM 728 C C . ARG A 1 93 ? -21.651 -1.455 49.327 1.00 57.59 93 ARG A C 1
ATOM 730 O O . ARG A 1 93 ? -21.348 -1.877 50.436 1.00 57.59 93 ARG A O 1
ATOM 737 N N . GLY A 1 94 ? -22.026 -0.193 49.117 1.00 55.97 94 GLY A N 1
ATOM 738 C CA . GLY A 1 94 ? -22.108 0.822 50.177 1.00 55.97 94 GLY A CA 1
ATOM 739 C C . GLY A 1 94 ? -23.451 0.895 50.915 1.00 55.97 94 GLY A C 1
ATOM 740 O O . GLY A 1 94 ? -23.566 1.663 51.860 1.00 55.97 94 GLY A O 1
ATOM 741 N N . GLY A 1 95 ? -24.467 0.132 50.493 1.00 49.78 95 GLY A N 1
ATOM 742 C CA . GLY A 1 95 ? -25.838 0.230 51.016 1.00 49.78 95 GLY A CA 1
ATOM 743 C C . GLY A 1 95 ? -26.195 -0.708 52.175 1.00 49.78 95 GLY A C 1
ATOM 744 O O . GLY A 1 95 ?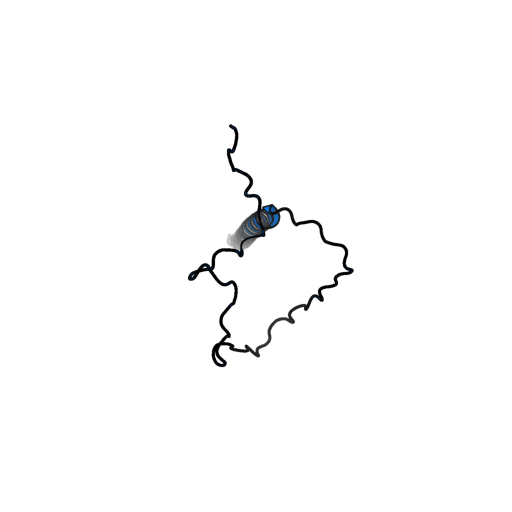 -27.360 -0.764 52.548 1.00 49.78 95 GLY A O 1
ATOM 745 N N . ALA A 1 96 ? -25.244 -1.464 52.729 1.00 48.16 96 ALA A N 1
ATOM 746 C CA . ALA A 1 96 ? -25.507 -2.460 53.773 1.00 48.16 96 ALA A CA 1
ATOM 747 C C . ALA A 1 96 ? -24.693 -2.195 55.049 1.00 48.16 96 ALA A C 1
ATOM 749 O O . ALA A 1 96 ? -23.973 -3.069 55.515 1.00 48.16 96 ALA A O 1
ATOM 750 N N . VAL A 1 97 ? -24.783 -0.981 55.593 1.00 52.38 97 VAL A N 1
ATOM 751 C CA . VAL A 1 97 ? -24.438 -0.674 56.991 1.00 52.38 97 VAL A CA 1
ATOM 752 C C . VAL A 1 97 ? -25.315 0.488 57.475 1.00 52.38 97 VAL A C 1
ATOM 754 O O . VAL A 1 97 ? -25.004 1.659 57.269 1.00 52.38 97 VAL A O 1
ATOM 757 N N . SER A 1 98 ? -26.459 0.176 58.075 1.00 45.53 98 SER A N 1
ATOM 758 C CA . SER A 1 98 ? -27.230 1.064 58.958 1.00 45.53 98 SER A CA 1
ATOM 759 C C . SER A 1 98 ? -27.973 0.206 59.964 1.00 45.53 98 SER A C 1
ATOM 761 O O . SER A 1 98 ? -28.504 -0.841 59.529 1.00 45.53 98 SER A O 1
#

Radius of gyration: 30.51 Å; chains: 1; bounding box: 53×52×94 Å

pLDDT: mean 75.92, std 12.83, range [40.31, 96.56]

Foldseek 3Di:
DDPPDDDDDDPDDDDDDDPPPPDPDDDDDDPVRDDPPPDPDDPDPDDDDDPPDDDDPPDDPCPVVVVVVVVVVVVVVVVVVVVVVVVVVVVVVPPPDD